Protein AF-A0A3S9SIW3-F1 (afdb_monomer_lite)

pLDDT: mean 87.6, std 17.51, range [37.16, 98.62]

Organism: Eikenella corrodens (NCBI:txid539)

Radius of gyration: 19.92 Å; chains: 1; bounding box: 32×61×61 Å

Secondary structure (DSSP, 8-state):
-----------------PPPPPP--SHHHHHHHHHHHHHHHHHHHHHH---S-HHHHHHHHHHHHHTTTS-HHHHHHHHHHHHHHHHHHHHHH-HHHHHHHHHHHHHHHHHHHHHHHHTT-

Sequence (121 aa):
MKKLIPAILLCLPLAAVAEPLREIHNQKDFCQGLAQMSGFNSYLEQACGFNEGTHMKTAQVYRQRCGKIFSRNQVTEYINQVWDDSDMRIARVGKETFCSANRQGYLNAGRAMDEMMRQSQ

Foldseek 3Di:
DDDDDPPPPPPPPPPPPPPPQPDCPDLLSVLLVLLLVLLLLVLLCVLVVDDLCLSVLSVVLSCVRPVPVDDPVSSVVSSVVSNVVLVVVCVVPNSVVSNVVCVVVSVVSSVVSVVSVVVVD

Structure (mmCIF, N/CA/C/O backbone):
data_AF-A0A3S9SIW3-F1
#
_entry.id   AF-A0A3S9SIW3-F1
#
loop_
_atom_site.group_PDB
_atom_site.id
_atom_site.type_symbol
_atom_site.label_atom_id
_atom_site.label_alt_id
_atom_site.label_comp_id
_atom_site.label_asym_id
_atom_site.label_entity_id
_atom_site.label_seq_id
_atom_site.pdbx_PDB_ins_code
_atom_site.Cartn_x
_atom_site.Cartn_y
_atom_site.Cartn_z
_atom_site.occupancy
_atom_site.B_iso_or_equiv
_atom_site.auth_seq_id
_atom_site.auth_comp_id
_atom_site.auth_asym_id
_atom_site.auth_atom_id
_atom_site.pdbx_PDB_model_num
ATOM 1 N N . MET A 1 1 ? 14.555 52.171 -37.471 1.00 37.16 1 MET A N 1
ATOM 2 C CA . MET A 1 1 ? 14.434 50.881 -38.188 1.00 37.16 1 MET A CA 1
ATOM 3 C C . MET A 1 1 ? 14.156 49.781 -37.167 1.00 37.16 1 MET A C 1
ATOM 5 O O . MET A 1 1 ? 14.899 49.674 -36.204 1.00 37.16 1 MET A O 1
ATOM 9 N N . LYS A 1 2 ? 13.043 49.054 -37.338 1.00 48.69 2 LYS A N 1
ATOM 10 C CA . LYS A 1 2 ? 12.522 47.972 -36.474 1.00 48.69 2 LYS A CA 1
ATOM 11 C C . LYS A 1 2 ? 13.418 46.732 -36.523 1.00 48.69 2 LYS A C 1
ATOM 13 O O . LYS A 1 2 ? 13.656 46.315 -37.650 1.00 48.69 2 LYS A O 1
ATOM 18 N N . LYS A 1 3 ? 13.775 46.113 -35.381 1.00 53.00 3 LYS A N 1
ATOM 19 C CA . LYS A 1 3 ? 14.040 44.654 -35.196 1.00 53.00 3 LYS A CA 1
ATOM 20 C C . LYS A 1 3 ? 13.842 44.301 -33.705 1.00 53.00 3 LYS A C 1
ATOM 22 O O . LYS A 1 3 ? 14.627 44.729 -32.875 1.00 53.00 3 LYS A O 1
ATOM 27 N N . LEU A 1 4 ? 12.624 43.912 -33.316 1.00 56.06 4 LEU A N 1
ATOM 28 C CA . LEU A 1 4 ? 12.184 42.538 -32.999 1.00 56.06 4 LEU A CA 1
ATOM 29 C C . LEU A 1 4 ? 12.862 41.944 -31.750 1.00 56.06 4 LEU A C 1
ATOM 31 O O . LEU A 1 4 ? 13.938 41.364 -31.828 1.00 56.06 4 LEU A O 1
ATOM 35 N N . ILE A 1 5 ? 12.175 42.083 -30.612 1.00 61.59 5 ILE A N 1
ATOM 36 C CA . ILE A 1 5 ? 12.444 41.353 -29.368 1.00 61.59 5 ILE A CA 1
ATOM 37 C C . ILE A 1 5 ? 11.926 39.921 -29.574 1.00 61.59 5 ILE A C 1
ATOM 39 O O . ILE A 1 5 ? 10.741 39.770 -29.886 1.00 61.59 5 ILE A O 1
ATOM 43 N N . PRO A 1 6 ? 12.750 38.870 -29.429 1.00 56.53 6 PRO A N 1
ATOM 44 C CA . PRO A 1 6 ? 12.244 37.512 -29.481 1.00 56.53 6 PRO A CA 1
ATOM 45 C C . PRO A 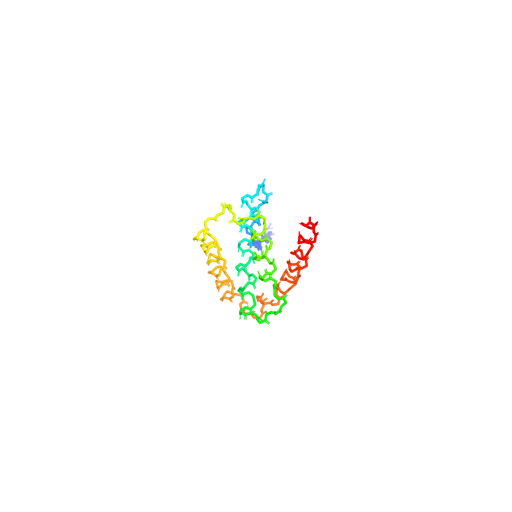1 6 ? 11.489 37.248 -28.179 1.00 56.53 6 PRO A C 1
ATOM 47 O O . PRO A 1 6 ? 12.076 37.156 -27.103 1.00 56.53 6 PRO A O 1
ATOM 50 N N . ALA A 1 7 ? 10.165 37.161 -28.288 1.00 59.34 7 ALA A N 1
ATOM 51 C CA . ALA A 1 7 ? 9.313 36.608 -27.253 1.00 59.34 7 ALA A CA 1
ATOM 52 C C . ALA A 1 7 ? 9.691 35.132 -27.076 1.00 59.34 7 ALA A C 1
ATOM 54 O O . ALA A 1 7 ? 9.219 34.260 -27.804 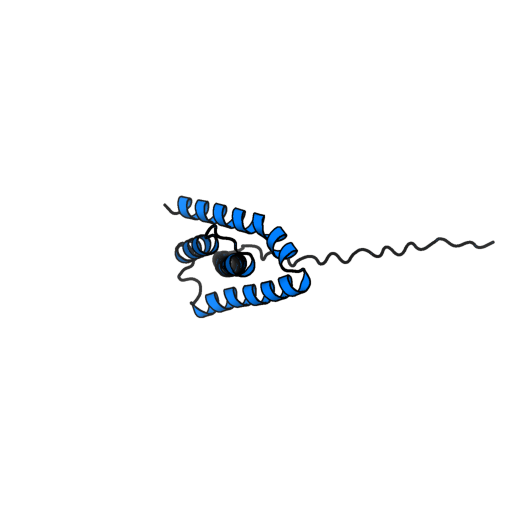1.00 59.34 7 ALA A O 1
ATOM 55 N N . ILE A 1 8 ? 10.594 34.865 -26.133 1.00 59.88 8 ILE A N 1
ATOM 56 C CA . ILE A 1 8 ? 10.826 33.523 -25.613 1.00 59.88 8 ILE A CA 1
ATOM 57 C C . ILE A 1 8 ? 9.529 33.142 -24.900 1.00 59.88 8 ILE A C 1
ATOM 59 O O . ILE A 1 8 ? 9.280 33.550 -23.766 1.00 59.88 8 ILE A O 1
ATOM 63 N N . LEU A 1 9 ? 8.670 32.410 -25.612 1.00 54.72 9 LEU A N 1
ATOM 64 C CA . LEU A 1 9 ? 7.593 31.645 -25.009 1.00 54.72 9 LEU A CA 1
ATOM 65 C C . LEU A 1 9 ? 8.239 30.663 -24.031 1.00 54.72 9 LEU A C 1
ATOM 67 O O . LEU A 1 9 ? 8.758 29.615 -24.413 1.00 54.72 9 LEU A O 1
ATOM 71 N N . LEU A 1 10 ? 8.211 31.039 -22.756 1.00 53.56 10 LEU A N 1
ATOM 72 C CA . LEU A 1 10 ? 8.303 30.132 -21.627 1.00 53.56 10 LEU A CA 1
ATOM 73 C C . LEU A 1 10 ? 7.156 29.123 -21.751 1.00 53.56 10 LEU A C 1
ATOM 75 O O . LEU A 1 10 ? 6.074 29.318 -21.201 1.00 53.56 10 LEU A O 1
ATOM 79 N N . CYS A 1 11 ? 7.391 28.030 -22.476 1.00 56.53 11 CYS A N 1
ATOM 80 C CA . CYS A 1 11 ? 6.672 26.785 -22.254 1.00 56.53 11 CYS A CA 1
ATOM 81 C C . CYS A 1 11 ? 7.084 26.288 -20.868 1.00 56.53 11 CYS A C 1
ATOM 83 O O . CYS A 1 11 ? 7.983 25.460 -20.731 1.00 56.53 11 CYS A O 1
ATOM 85 N N . LEU A 1 12 ? 6.471 26.864 -19.831 1.00 55.84 12 LEU A N 1
ATOM 86 C CA . LEU A 1 12 ? 6.525 26.307 -18.492 1.00 55.84 12 LEU A CA 1
ATOM 87 C C . LEU A 1 12 ? 6.013 24.869 -18.610 1.00 55.84 12 LEU A C 1
ATOM 89 O O . LEU A 1 12 ? 4.888 24.677 -19.085 1.00 55.84 12 LEU A O 1
ATOM 93 N N . PRO A 1 13 ? 6.807 23.854 -18.232 1.00 57.41 13 PRO A N 1
ATOM 94 C CA . PRO A 1 13 ? 6.254 22.527 -18.085 1.00 57.41 13 PRO A CA 1
ATOM 95 C C . PRO A 1 13 ? 5.138 22.659 -17.053 1.00 57.41 13 PRO A C 1
ATOM 97 O O . PRO A 1 13 ? 5.381 23.081 -15.921 1.00 57.41 13 PRO A O 1
ATOM 100 N N . LEU A 1 14 ? 3.906 22.362 -17.473 1.00 54.41 14 LEU A N 1
ATOM 101 C CA . LEU A 1 14 ? 2.803 22.074 -16.570 1.00 54.41 14 LEU A CA 1
ATOM 102 C C . LEU A 1 14 ? 3.297 20.934 -15.687 1.00 54.41 14 LEU A C 1
ATOM 104 O O . LEU A 1 14 ? 3.237 19.766 -16.073 1.00 54.41 14 LEU A O 1
ATOM 108 N N . ALA A 1 15 ? 3.873 21.283 -14.538 1.00 53.50 15 ALA A N 1
ATOM 109 C CA . ALA A 1 15 ? 4.097 20.341 -13.473 1.00 53.50 15 ALA A CA 1
ATOM 110 C C . ALA A 1 15 ? 2.714 19.760 -13.203 1.00 53.50 15 ALA A C 1
ATOM 112 O O . ALA A 1 15 ? 1.820 20.461 -12.730 1.00 53.50 15 ALA A O 1
ATOM 113 N N . ALA A 1 16 ? 2.511 18.507 -13.602 1.00 55.84 16 ALA A N 1
ATOM 114 C CA . ALA A 1 16 ? 1.428 17.708 -13.080 1.00 55.84 16 ALA A CA 1
ATOM 115 C C . ALA A 1 16 ? 1.701 17.639 -11.579 1.00 55.84 16 ALA A C 1
ATOM 117 O O . ALA A 1 16 ? 2.507 16.829 -11.124 1.00 55.84 16 ALA A O 1
ATOM 118 N N . VAL A 1 17 ? 1.144 18.595 -10.837 1.00 49.69 17 VAL A N 1
ATOM 119 C CA . VAL A 1 17 ? 1.179 18.591 -9.385 1.00 49.69 17 VAL A CA 1
ATOM 120 C C . VAL A 1 17 ? 0.390 17.347 -9.027 1.00 49.69 17 VAL A C 1
ATOM 122 O O . VAL A 1 17 ? -0.826 17.312 -9.204 1.00 49.69 17 VAL A O 1
ATOM 125 N N . ALA A 1 18 ? 1.105 16.282 -8.665 1.00 54.59 18 ALA A N 1
ATOM 126 C CA . ALA A 1 18 ? 0.483 15.102 -8.100 1.00 54.59 18 ALA A CA 1
ATOM 127 C C . ALA A 1 18 ? -0.409 15.601 -6.963 1.00 54.59 18 ALA A C 1
ATOM 129 O O . ALA A 1 18 ? 0.068 16.385 -6.136 1.00 54.59 18 ALA A O 1
ATOM 130 N N . GLU A 1 19 ? -1.695 15.239 -6.979 1.00 47.75 19 GLU A N 1
ATOM 131 C CA . GLU A 1 19 ? -2.618 15.671 -5.933 1.00 47.75 19 GLU A CA 1
ATOM 132 C C . GLU A 1 19 ? -1.965 15.389 -4.573 1.00 47.75 19 GLU A C 1
ATOM 134 O O . GLU A 1 19 ? -1.459 14.277 -4.364 1.00 47.75 19 GLU A O 1
ATOM 139 N N . PRO A 1 20 ? -1.871 16.397 -3.687 1.00 48.00 20 PRO A N 1
ATOM 140 C CA . PRO A 1 20 ? -1.200 16.218 -2.416 1.00 48.00 20 PRO A CA 1
ATOM 141 C C . PRO A 1 20 ? -1.861 15.057 -1.675 1.00 48.00 20 PRO A C 1
ATOM 143 O O . PRO A 1 20 ? -3.088 14.962 -1.612 1.00 48.00 20 PRO A O 1
ATOM 146 N N . LEU A 1 21 ? -1.032 14.158 -1.136 1.00 54.31 21 LEU A N 1
ATOM 147 C CA . LEU A 1 21 ? -1.481 13.088 -0.250 1.00 54.31 21 LEU A CA 1
ATOM 148 C C . LEU A 1 21 ? -2.397 13.709 0.811 1.00 54.31 21 LEU A C 1
ATOM 150 O O . LEU A 1 21 ? -1.973 14.614 1.526 1.00 54.31 21 LEU A O 1
ATOM 154 N N . ARG A 1 22 ? -3.654 13.252 0.861 1.00 57.34 22 ARG A N 1
ATOM 155 C CA . ARG A 1 22 ? -4.699 13.754 1.763 1.00 57.34 22 ARG A CA 1
ATOM 156 C C . ARG A 1 22 ? -4.126 13.874 3.182 1.00 57.34 22 ARG A C 1
ATOM 158 O O . ARG A 1 22 ? -3.687 12.873 3.748 1.00 57.34 22 ARG A O 1
ATOM 165 N N . GLU A 1 23 ? -4.072 15.092 3.719 1.00 58.91 23 GLU A N 1
ATOM 166 C CA . GLU A 1 23 ? -3.510 15.351 5.047 1.00 58.91 23 GLU A CA 1
ATOM 167 C C . GLU A 1 23 ? -4.253 14.525 6.115 1.00 58.91 23 GLU A C 1
ATOM 169 O O . GLU A 1 23 ? -5.479 14.391 6.095 1.00 58.91 23 GLU A O 1
ATOM 174 N N . ILE A 1 24 ? -3.506 13.923 7.046 1.00 64.62 24 ILE A N 1
ATOM 175 C CA . ILE A 1 24 ? -4.078 13.091 8.112 1.00 64.62 24 ILE A CA 1
ATOM 176 C C . ILE A 1 24 ? -4.604 14.019 9.209 1.00 64.62 24 ILE A C 1
ATOM 178 O O . ILE A 1 24 ? -3.878 14.376 10.134 1.00 64.62 24 ILE A O 1
ATOM 182 N N . HIS A 1 25 ? -5.871 14.413 9.111 1.00 75.19 25 HIS A N 1
ATOM 183 C CA . HIS A 1 25 ? -6.477 15.338 10.072 1.00 75.19 25 HIS A CA 1
ATOM 184 C C . HIS A 1 25 ? -7.152 14.632 11.252 1.00 75.19 25 HIS A C 1
ATOM 186 O O . HIS A 1 25 ? -7.355 15.232 12.306 1.00 75.19 25 HIS A O 1
ATOM 192 N N . ASN A 1 26 ? -7.538 13.364 11.088 1.00 87.62 26 ASN A N 1
ATOM 193 C CA . ASN A 1 26 ? -8.264 12.608 12.105 1.00 87.62 26 ASN A CA 1
ATOM 194 C C . ASN A 1 26 ? -8.038 11.088 11.973 1.00 87.62 26 ASN A C 1
ATOM 196 O O . ASN A 1 26 ? -7.439 10.595 11.015 1.00 87.62 26 ASN A O 1
ATOM 200 N N . GLN A 1 27 ? -8.554 10.326 12.945 1.00 91.06 27 GLN A N 1
ATOM 201 C CA . GLN A 1 27 ? -8.441 8.864 12.969 1.00 91.06 27 GLN A CA 1
ATOM 202 C C . GLN A 1 27 ? -9.054 8.199 11.726 1.00 91.06 27 GLN A C 1
ATOM 204 O O . GLN A 1 27 ? -8.543 7.183 11.264 1.00 91.06 27 GLN A O 1
ATOM 209 N N . LYS A 1 28 ? -10.130 8.760 11.165 1.00 94.31 28 LYS A N 1
ATOM 210 C CA . LYS A 1 28 ? -10.786 8.208 9.977 1.00 94.31 28 LYS A CA 1
ATOM 211 C C . LYS A 1 28 ? -9.892 8.335 8.742 1.00 94.31 28 LYS A C 1
ATOM 213 O O . LYS A 1 28 ? -9.751 7.351 8.020 1.00 94.31 28 LYS A O 1
ATOM 218 N N . ASP A 1 29 ? -9.235 9.478 8.555 1.00 94.00 29 ASP A N 1
ATOM 219 C CA . ASP A 1 29 ? -8.284 9.702 7.458 1.00 94.00 29 ASP A CA 1
ATOM 220 C C . ASP A 1 29 ? -7.056 8.798 7.593 1.00 94.00 29 ASP A C 1
ATOM 222 O O . ASP A 1 29 ? -6.658 8.144 6.631 1.00 94.00 29 ASP A O 1
ATOM 226 N N . PHE A 1 30 ? -6.516 8.672 8.810 1.00 94.00 30 PHE A N 1
ATOM 227 C CA . PHE A 1 30 ? -5.439 7.725 9.105 1.00 94.00 30 PHE A CA 1
ATOM 228 C C . PHE A 1 30 ? -5.828 6.290 8.722 1.00 94.00 30 PHE A C 1
ATOM 230 O O . PHE A 1 30 ? -5.078 5.585 8.046 1.00 94.00 30 PHE A O 1
ATOM 237 N N . CYS A 1 31 ? -7.026 5.860 9.119 1.00 96.38 31 CYS A N 1
ATOM 238 C CA . CYS A 1 31 ? -7.512 4.517 8.840 1.00 96.38 31 CYS A CA 1
ATOM 239 C C . CYS A 1 31 ? -7.794 4.282 7.353 1.00 96.38 31 CYS A C 1
ATOM 241 O O . CYS A 1 31 ? -7.463 3.212 6.843 1.00 96.38 31 CYS A O 1
ATOM 243 N N . GLN A 1 32 ? -8.346 5.268 6.642 1.00 96.88 32 GLN A N 1
ATOM 244 C CA . GLN A 1 32 ? -8.520 5.177 5.193 1.00 96.88 32 GLN A CA 1
ATOM 245 C C . GLN A 1 32 ? -7.151 5.060 4.507 1.00 96.88 32 GLN A C 1
ATOM 247 O O . GLN A 1 32 ? -6.964 4.181 3.668 1.00 96.88 32 GLN A O 1
ATOM 252 N N . GLY A 1 33 ? -6.178 5.875 4.927 1.00 96.19 33 GLY A N 1
ATOM 253 C CA . GLY A 1 33 ? -4.807 5.826 4.426 1.00 96.19 33 GLY A CA 1
ATOM 254 C C . GLY A 1 33 ? -4.146 4.463 4.640 1.00 96.19 33 GLY A C 1
ATOM 255 O O . GLY A 1 33 ? -3.529 3.937 3.720 1.00 96.19 33 GLY A O 1
ATOM 256 N N . LEU A 1 34 ? -4.324 3.833 5.807 1.00 97.25 34 LEU A N 1
ATOM 257 C CA . LEU A 1 34 ? -3.824 2.476 6.057 1.00 97.25 34 LEU A CA 1
ATOM 258 C C . LEU A 1 34 ? -4.496 1.415 5.171 1.00 97.25 34 LEU A C 1
ATOM 260 O O . LEU A 1 34 ? -3.813 0.507 4.698 1.00 97.25 34 LEU A O 1
ATOM 264 N N . ALA A 1 35 ? -5.806 1.514 4.925 1.00 97.50 35 ALA A N 1
ATOM 265 C CA . ALA A 1 35 ? -6.508 0.595 4.024 1.00 97.50 35 ALA A CA 1
ATOM 266 C C . ALA A 1 35 ? -5.983 0.718 2.583 1.00 97.50 35 ALA A C 1
ATOM 268 O O . ALA A 1 35 ? -5.600 -0.281 1.973 1.00 97.50 35 ALA A O 1
ATOM 269 N N . GLN A 1 36 ? -5.885 1.949 2.078 1.00 97.88 36 GLN A N 1
ATOM 270 C CA . GLN A 1 36 ? -5.344 2.251 0.751 1.00 97.88 36 GLN A CA 1
ATOM 271 C C . GLN A 1 36 ? -3.877 1.815 0.624 1.00 97.88 36 GLN A C 1
ATOM 273 O O . GLN A 1 36 ? -3.504 1.160 -0.346 1.00 97.88 36 GLN A O 1
ATOM 278 N N . MET A 1 37 ? -3.052 2.093 1.637 1.00 97.38 37 MET A N 1
ATOM 279 C CA . MET A 1 37 ? -1.651 1.672 1.684 1.00 97.38 37 MET A CA 1
ATOM 280 C C . MET A 1 37 ? -1.508 0.146 1.703 1.00 97.38 37 MET A C 1
ATOM 282 O O . MET A 1 37 ? -0.615 -0.390 1.051 1.00 97.38 37 MET A O 1
ATOM 286 N N . SER A 1 38 ? -2.388 -0.573 2.408 1.00 97.62 38 SER A N 1
ATOM 287 C CA . SER A 1 38 ? -2.401 -2.040 2.388 1.00 97.62 38 SER A CA 1
ATOM 288 C C . SER A 1 38 ? -2.705 -2.568 0.984 1.00 97.62 38 SER A C 1
ATOM 290 O O . SER A 1 38 ? -1.991 -3.450 0.506 1.00 97.62 38 SER A O 1
ATOM 292 N N . GLY A 1 39 ? -3.686 -1.970 0.297 1.00 98.12 39 GLY A N 1
ATOM 293 C CA . GLY A 1 39 ? -3.997 -2.270 -1.100 1.00 98.12 39 GLY A CA 1
ATOM 294 C C . GLY A 1 39 ? -2.818 -2.013 -2.036 1.00 98.12 39 GLY A C 1
ATOM 295 O O . GLY A 1 39 ? -2.444 -2.906 -2.793 1.00 98.12 39 GLY A O 1
ATOM 296 N N . PHE A 1 40 ? -2.180 -0.844 -1.927 1.00 98.56 40 PHE A N 1
ATOM 297 C CA . PHE A 1 40 ? -1.028 -0.475 -2.755 1.00 98.56 40 PHE A CA 1
ATOM 298 C C . PHE A 1 40 ? 0.155 -1.424 -2.557 1.00 98.56 40 PHE A C 1
ATOM 300 O O . PHE A 1 40 ? 0.756 -1.895 -3.517 1.00 98.56 40 PHE A O 1
ATOM 307 N N . ASN A 1 41 ? 0.478 -1.753 -1.305 1.00 98.62 41 ASN A N 1
ATOM 308 C CA . ASN A 1 41 ? 1.584 -2.655 -1.003 1.00 98.62 41 ASN A CA 1
ATOM 309 C C . ASN A 1 41 ? 1.295 -4.084 -1.480 1.00 98.62 41 ASN A C 1
ATOM 311 O O . ASN A 1 41 ? 2.206 -4.745 -1.965 1.00 98.62 41 ASN A O 1
ATOM 315 N N . SER A 1 42 ? 0.042 -4.546 -1.404 1.00 98.56 42 SER A N 1
ATOM 316 C CA . SER A 1 42 ? -0.353 -5.838 -1.980 1.00 98.56 42 SER A CA 1
ATOM 317 C C . SER A 1 42 ? -0.209 -5.840 -3.503 1.00 98.56 42 SER A C 1
ATOM 319 O O . SER A 1 42 ? 0.318 -6.802 -4.061 1.00 98.56 42 SER A O 1
ATOM 321 N N . TYR A 1 43 ? -0.600 -4.745 -4.161 1.00 98.62 43 TYR A N 1
ATOM 322 C CA . TYR A 1 43 ? -0.409 -4.575 -5.598 1.00 98.62 43 TYR A CA 1
ATOM 323 C C . TYR A 1 43 ? 1.076 -4.616 -5.976 1.00 98.62 43 TYR A C 1
ATOM 325 O O . TYR A 1 43 ? 1.455 -5.330 -6.896 1.00 98.62 43 TYR A O 1
ATOM 333 N N . LEU A 1 44 ? 1.946 -3.901 -5.253 1.00 98.62 44 LEU A N 1
ATOM 334 C CA . LEU A 1 44 ? 3.391 -3.913 -5.511 1.00 98.62 44 LEU A CA 1
ATOM 335 C C . LEU A 1 44 ? 4.004 -5.307 -5.340 1.00 98.62 44 LEU A C 1
ATOM 337 O O . LEU A 1 44 ? 4.855 -5.703 -6.134 1.00 98.62 44 LEU A O 1
ATOM 341 N N . GLU A 1 45 ? 3.567 -6.078 -4.350 1.00 98.62 45 GLU A N 1
ATOM 342 C CA . GLU A 1 45 ? 4.023 -7.461 -4.191 1.00 98.62 45 GLU A CA 1
ATOM 343 C C . GLU A 1 45 ? 3.598 -8.334 -5.379 1.00 98.62 45 GLU A C 1
ATOM 345 O O . GLU A 1 45 ? 4.418 -9.074 -5.923 1.00 98.62 45 GLU A O 1
ATOM 350 N N . GLN A 1 46 ? 2.360 -8.189 -5.860 1.00 98.50 46 GLN A N 1
ATOM 351 C CA . GLN A 1 46 ? 1.858 -8.965 -6.994 1.00 98.50 46 GLN A CA 1
ATOM 352 C C . GLN A 1 46 ? 2.462 -8.528 -8.338 1.00 98.50 46 GLN A C 1
ATOM 354 O O . GLN A 1 46 ? 2.935 -9.355 -9.117 1.00 98.50 46 GLN A O 1
ATOM 359 N N . ALA A 1 47 ? 2.437 -7.231 -8.632 1.00 98.00 47 ALA A N 1
ATOM 360 C CA . ALA A 1 47 ? 2.863 -6.687 -9.910 1.00 98.00 47 ALA A CA 1
ATOM 361 C C . ALA A 1 47 ? 4.391 -6.626 -10.008 1.00 98.00 47 ALA A C 1
ATOM 363 O O . ALA A 1 47 ? 4.950 -7.038 -11.025 1.00 98.00 47 ALA A O 1
ATOM 364 N N . CYS A 1 48 ? 5.079 -6.144 -8.970 1.00 98.31 48 CYS A N 1
ATOM 365 C CA . CYS A 1 48 ? 6.526 -5.914 -8.989 1.00 98.31 48 CYS A CA 1
ATOM 366 C C . CYS A 1 48 ? 7.357 -7.068 -8.414 1.00 98.31 48 CYS A C 1
ATOM 368 O O . CYS A 1 48 ? 8.579 -7.041 -8.550 1.00 98.31 48 CYS A O 1
ATOM 370 N N . GLY A 1 49 ? 6.731 -8.074 -7.795 1.00 98.44 49 GLY A N 1
ATOM 371 C CA . GLY A 1 49 ? 7.436 -9.211 -7.197 1.00 98.44 49 GLY A CA 1
ATOM 372 C C . GLY A 1 49 ? 8.198 -8.862 -5.917 1.00 98.44 49 GLY A C 1
ATOM 373 O O . GLY A 1 49 ? 9.152 -9.555 -5.564 1.00 98.44 49 GLY A O 1
ATOM 374 N N . PHE A 1 50 ? 7.824 -7.775 -5.237 1.00 98.50 50 PHE A N 1
ATOM 375 C CA . PHE A 1 50 ? 8.359 -7.469 -3.907 1.00 98.50 50 PHE A CA 1
ATOM 376 C C . PHE A 1 50 ? 7.868 -8.518 -2.899 1.00 98.50 50 PHE A C 1
ATOM 378 O O . PHE A 1 50 ? 6.805 -9.107 -3.087 1.00 98.50 50 PHE A O 1
ATOM 385 N N . ASN A 1 51 ? 8.648 -8.802 -1.857 1.00 98.12 51 ASN A N 1
ATOM 386 C CA . ASN A 1 51 ? 8.445 -9.971 -0.994 1.00 98.12 51 ASN A CA 1
ATOM 387 C C . ASN A 1 51 ? 8.736 -9.733 0.499 1.00 98.12 51 ASN A C 1
ATOM 389 O O . ASN A 1 51 ? 8.872 -10.679 1.272 1.00 98.12 51 ASN A O 1
ATOM 393 N N . GLU A 1 52 ? 8.797 -8.481 0.936 1.00 98.06 52 GLU A N 1
ATOM 394 C CA . GLU A 1 52 ? 9.118 -8.097 2.310 1.00 98.06 52 GLU A CA 1
ATOM 395 C C . GLU A 1 52 ? 7.881 -8.095 3.231 1.00 98.06 52 GLU A C 1
ATOM 397 O O . GLU A 1 52 ? 7.970 -7.762 4.419 1.00 98.06 52 GLU A O 1
ATOM 402 N N . GLY A 1 53 ? 6.720 -8.484 2.691 1.00 97.94 53 GLY A N 1
ATOM 403 C CA . GLY A 1 53 ? 5.465 -8.659 3.420 1.00 97.94 53 GLY A CA 1
ATOM 404 C C . GLY A 1 53 ? 4.875 -7.354 3.950 1.00 97.94 53 GLY A C 1
ATOM 405 O O . GLY A 1 53 ? 4.105 -7.371 4.916 1.00 97.94 53 GLY A O 1
ATOM 406 N N . THR A 1 54 ? 5.237 -6.211 3.362 1.00 98.25 54 THR A N 1
ATOM 407 C CA . THR A 1 54 ? 4.748 -4.897 3.789 1.00 98.25 54 THR A CA 1
ATOM 408 C C . THR A 1 54 ? 3.222 -4.830 3.779 1.00 98.25 54 THR A C 1
ATOM 410 O O . THR A 1 54 ? 2.658 -4.244 4.702 1.00 98.25 54 THR A O 1
ATOM 413 N N . HIS A 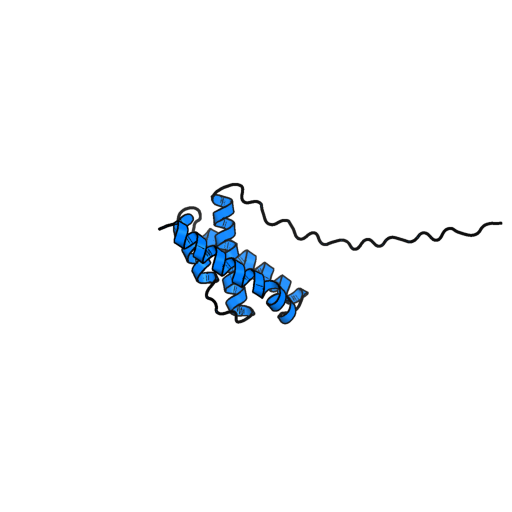1 55 ? 2.529 -5.467 2.824 1.00 98.00 55 HIS A N 1
ATOM 414 C CA . HIS A 1 55 ? 1.061 -5.447 2.817 1.00 98.00 55 HIS A CA 1
ATOM 415 C C . HIS A 1 55 ? 0.469 -6.058 4.098 1.00 98.00 55 HIS A C 1
ATOM 417 O O . HIS A 1 55 ? -0.471 -5.497 4.669 1.00 98.00 55 HIS A O 1
ATOM 423 N N . MET A 1 56 ? 1.049 -7.163 4.587 1.00 98.12 56 MET A N 1
ATOM 424 C CA . MET A 1 56 ? 0.606 -7.837 5.809 1.00 98.12 56 MET A CA 1
ATOM 425 C C . MET A 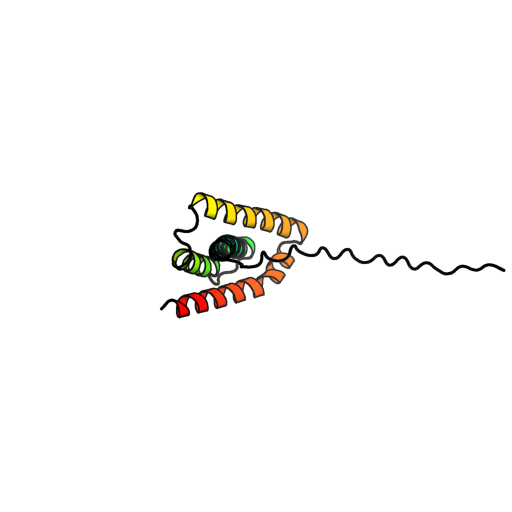1 56 ? 0.892 -6.998 7.045 1.00 98.12 56 MET A C 1
ATOM 427 O O . MET A 1 56 ? 0.037 -6.915 7.931 1.00 98.12 56 MET A O 1
ATOM 431 N N . LYS A 1 57 ? 2.057 -6.342 7.088 1.00 98.31 57 LYS A N 1
ATOM 432 C CA . LYS A 1 57 ? 2.411 -5.410 8.166 1.00 98.31 57 LYS A CA 1
ATOM 433 C C . LYS A 1 57 ? 1.406 -4.260 8.234 1.00 98.31 57 LYS A C 1
ATOM 435 O O . LYS A 1 57 ? 0.861 -3.981 9.300 1.00 98.31 57 LYS A O 1
ATOM 440 N N . THR A 1 58 ? 1.074 -3.652 7.093 1.00 97.94 58 THR A N 1
ATOM 441 C CA . THR A 1 58 ? 0.057 -2.591 7.030 1.00 97.94 58 THR A CA 1
ATOM 442 C C . THR A 1 58 ? -1.321 -3.104 7.449 1.00 97.94 58 THR A C 1
ATOM 444 O O . THR A 1 58 ? -1.994 -2.470 8.262 1.00 97.94 58 THR A O 1
ATOM 447 N N . ALA A 1 59 ? -1.733 -4.280 6.967 1.00 96.94 59 ALA A N 1
ATOM 448 C CA . ALA A 1 59 ? -3.012 -4.883 7.334 1.00 96.94 59 ALA A CA 1
ATOM 449 C C . ALA A 1 59 ? -3.103 -5.185 8.841 1.00 96.94 59 ALA A C 1
ATOM 451 O O . ALA A 1 59 ? -4.175 -5.068 9.438 1.00 96.94 59 ALA A O 1
ATOM 452 N N . GLN A 1 60 ? -1.993 -5.564 9.478 1.00 97.31 60 GLN A N 1
ATOM 453 C CA .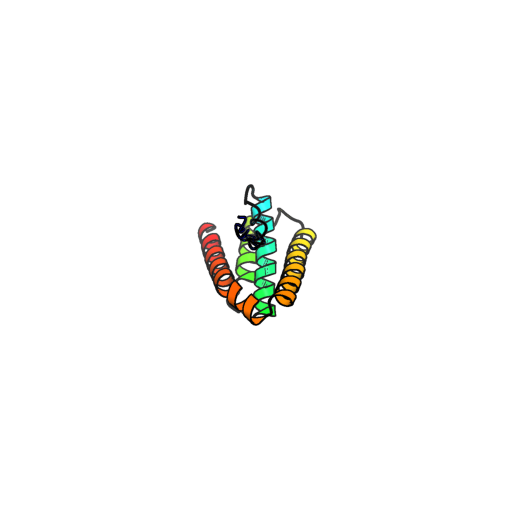 GLN A 1 60 ? -1.932 -5.789 10.920 1.00 97.31 60 GLN A CA 1
ATOM 454 C C . GLN A 1 60 ? -2.124 -4.492 11.708 1.00 97.31 60 GLN A C 1
ATOM 456 O O . GLN A 1 60 ? -2.981 -4.459 12.595 1.00 97.31 60 GLN A O 1
ATOM 461 N N . VAL A 1 61 ? -1.412 -3.422 11.344 1.00 96.88 61 VAL A N 1
ATOM 462 C CA . VAL A 1 61 ? -1.593 -2.098 11.962 1.00 96.88 61 VAL A CA 1
ATOM 463 C C . VAL A 1 61 ? -3.028 -1.602 11.770 1.00 96.88 61 VAL A C 1
ATOM 465 O O . VAL A 1 61 ? -3.653 -1.145 12.729 1.00 96.88 61 VAL A O 1
ATOM 468 N N . TYR A 1 62 ? -3.598 -1.767 10.570 1.00 96.56 62 TYR A N 1
ATOM 469 C CA . TYR A 1 62 ? -4.999 -1.435 10.308 1.00 96.56 62 TYR A CA 1
ATOM 470 C C . TYR A 1 62 ? -5.943 -2.196 11.247 1.00 96.56 62 TYR A C 1
ATOM 472 O O . TYR A 1 62 ? -6.791 -1.590 11.898 1.00 96.56 62 TYR A O 1
ATOM 480 N N . ARG A 1 63 ? -5.800 -3.520 11.385 1.00 95.25 63 ARG A N 1
ATOM 481 C CA . ARG A 1 63 ? -6.672 -4.302 12.281 1.00 95.25 63 ARG A CA 1
ATOM 482 C C . ARG A 1 63 ? -6.577 -3.834 13.733 1.00 95.25 63 ARG A C 1
ATOM 484 O O . ARG A 1 63 ? -7.611 -3.727 14.388 1.00 95.25 63 ARG A O 1
ATOM 491 N N . GLN A 1 64 ? -5.371 -3.530 14.209 1.00 93.88 64 GLN A N 1
ATOM 492 C CA . GLN A 1 64 ? -5.132 -3.080 15.583 1.00 93.88 64 GLN A CA 1
ATOM 493 C C . GLN A 1 64 ? -5.721 -1.693 15.861 1.00 93.88 64 GLN A C 1
ATOM 495 O O . GLN A 1 64 ? -6.319 -1.483 16.912 1.00 93.88 64 GLN A O 1
ATOM 500 N N . ARG A 1 65 ? -5.574 -0.747 14.925 1.00 92.44 65 ARG A N 1
ATOM 501 C CA . ARG A 1 65 ? -5.904 0.672 15.160 1.00 92.44 65 ARG A CA 1
ATOM 502 C C . ARG A 1 65 ? -7.237 1.123 14.556 1.00 92.44 65 ARG A C 1
ATOM 504 O O . ARG A 1 65 ? -7.776 2.148 14.968 1.00 92.44 65 ARG A O 1
ATOM 511 N N . CYS A 1 66 ? -7.768 0.368 13.594 1.00 95.25 66 CYS A N 1
ATOM 512 C CA . CYS A 1 66 ? -8.852 0.801 12.708 1.00 95.25 66 CYS A CA 1
ATOM 513 C C . CYS A 1 66 ? -9.962 -0.234 12.492 1.00 95.25 66 CYS A C 1
ATOM 515 O O . CYS A 1 66 ? -10.934 0.072 11.804 1.00 95.25 66 CYS A O 1
ATOM 517 N N . GLY A 1 67 ? -9.872 -1.437 13.072 1.00 88.31 67 GLY A N 1
ATOM 518 C CA . GLY A 1 67 ? -10.748 -2.574 12.742 1.00 88.31 67 GLY A CA 1
ATOM 519 C C . GLY A 1 67 ? -12.263 -2.361 12.911 1.00 88.31 67 GLY A C 1
ATOM 520 O O . GLY A 1 67 ? -13.036 -3.194 12.447 1.00 88.31 67 GLY A O 1
ATOM 521 N N . LYS A 1 68 ? -12.696 -1.266 13.551 1.00 92.00 68 LYS A N 1
ATOM 522 C CA . LYS A 1 68 ? -14.109 -0.890 13.742 1.00 92.00 68 LYS A CA 1
ATOM 523 C C . LYS A 1 68 ? -14.511 0.425 13.056 1.00 92.00 68 LYS A C 1
ATOM 525 O O . LYS A 1 68 ? -15.660 0.829 13.177 1.00 92.00 68 LYS A O 1
ATOM 530 N N . ILE A 1 69 ? -13.583 1.107 12.379 1.00 96.25 69 ILE A N 1
ATOM 531 C CA . ILE A 1 69 ? -13.826 2.437 11.790 1.00 96.25 69 ILE A CA 1
ATOM 532 C C . ILE A 1 69 ? -14.593 2.335 10.470 1.00 96.25 69 ILE A C 1
ATOM 534 O O . ILE A 1 69 ? -15.478 3.146 10.207 1.00 96.25 69 ILE A O 1
ATOM 538 N N . PHE A 1 70 ? -14.278 1.325 9.658 1.00 96.44 70 PHE A N 1
ATOM 539 C CA . PHE A 1 70 ? -14.930 1.075 8.376 1.00 96.44 70 PHE A CA 1
ATOM 540 C C . PHE A 1 70 ? -15.474 -0.346 8.306 1.00 96.44 70 PHE A C 1
ATOM 542 O O . PHE A 1 70 ? -14.902 -1.282 8.871 1.00 96.44 70 PHE A O 1
ATOM 549 N N . SER A 1 71 ? -16.571 -0.509 7.570 1.00 96.62 71 SER A N 1
ATOM 550 C CA . SER A 1 71 ? -17.067 -1.830 7.191 1.00 96.62 71 SER A CA 1
ATOM 551 C C . SER A 1 71 ? -16.081 -2.538 6.259 1.00 96.62 71 SER A C 1
ATOM 553 O O . SER A 1 71 ? -15.259 -1.904 5.596 1.00 96.62 71 SER A O 1
ATOM 555 N N . ARG A 1 72 ? -16.190 -3.867 6.156 1.00 94.88 72 ARG A N 1
ATOM 556 C CA . ARG A 1 72 ? -15.363 -4.646 5.220 1.00 94.88 72 ARG A CA 1
ATOM 557 C C . ARG A 1 72 ? -15.527 -4.169 3.775 1.00 94.88 72 ARG A C 1
ATOM 559 O O . ARG A 1 72 ? -14.524 -4.025 3.094 1.00 94.88 72 ARG A O 1
ATOM 566 N N . ASN A 1 73 ? -16.754 -3.856 3.354 1.00 97.69 73 ASN A N 1
ATOM 567 C CA . ASN A 1 73 ? -17.030 -3.382 1.995 1.00 97.69 73 ASN A CA 1
ATOM 568 C C . ASN A 1 73 ? -16.313 -2.059 1.703 1.00 97.69 73 ASN A C 1
ATOM 570 O O . ASN A 1 73 ? -15.655 -1.952 0.679 1.00 97.69 73 ASN A O 1
ATOM 574 N N . GLN A 1 74 ? -16.342 -1.101 2.634 1.00 97.31 74 GLN A N 1
ATOM 575 C CA . GLN A 1 74 ? -15.616 0.166 2.476 1.00 97.31 74 GLN A CA 1
ATOM 576 C C . GLN A 1 74 ? -14.100 -0.043 2.382 1.00 97.31 74 GLN A C 1
ATOM 578 O O . GLN A 1 74 ? -13.436 0.593 1.573 1.00 97.31 74 GLN A O 1
ATOM 583 N N . VAL A 1 75 ? -13.540 -0.956 3.183 1.00 97.19 75 VAL A N 1
ATOM 584 C CA . VAL A 1 75 ? -12.112 -1.303 3.088 1.00 97.19 75 VAL A CA 1
ATOM 585 C C . VAL A 1 75 ? -11.787 -1.902 1.721 1.00 97.19 75 VAL A C 1
ATOM 587 O O . VAL A 1 75 ? -10.795 -1.514 1.110 1.00 97.19 75 VAL A O 1
ATOM 590 N N . THR A 1 76 ? -12.627 -2.812 1.224 1.00 97.12 76 THR A N 1
ATOM 591 C CA . THR A 1 76 ? -12.484 -3.396 -0.114 1.00 97.12 76 THR A CA 1
ATOM 592 C C . THR A 1 76 ? -12.576 -2.335 -1.209 1.00 97.12 76 THR A C 1
ATOM 594 O O . THR A 1 76 ? -11.745 -2.334 -2.109 1.00 97.12 76 THR A O 1
ATOM 597 N N . GLU A 1 77 ? -13.516 -1.395 -1.116 1.00 97.56 77 GLU A N 1
ATOM 598 C CA . GLU A 1 77 ? -13.634 -0.277 -2.060 1.00 97.56 77 GLU A CA 1
ATOM 599 C C . GLU A 1 77 ? -12.363 0.580 -2.087 1.00 97.56 77 GLU A C 1
ATOM 601 O O . GLU A 1 77 ? -11.847 0.874 -3.162 1.00 97.56 77 GLU A O 1
ATOM 606 N N . TYR A 1 78 ? -11.807 0.927 -0.922 1.00 97.31 78 TYR A N 1
ATOM 607 C CA . TYR A 1 78 ? -10.557 1.689 -0.847 1.00 97.31 78 TYR A CA 1
ATOM 608 C C . TYR A 1 78 ? -9.366 0.948 -1.452 1.00 97.31 78 TYR A C 1
ATOM 610 O O . TYR A 1 78 ? -8.511 1.573 -2.076 1.00 97.31 78 TYR A O 1
ATOM 618 N N . ILE A 1 79 ? -9.299 -0.371 -1.272 1.00 97.00 79 ILE A N 1
ATOM 619 C CA . ILE A 1 79 ? -8.253 -1.200 -1.875 1.00 97.00 79 ILE A CA 1
ATOM 620 C C . ILE A 1 79 ? -8.420 -1.233 -3.398 1.00 97.00 79 ILE A C 1
ATOM 622 O O . ILE A 1 79 ? -7.451 -0.976 -4.108 1.00 97.00 79 ILE A O 1
ATOM 626 N N . ASN A 1 80 ? -9.635 -1.473 -3.894 1.00 96.50 80 ASN A N 1
ATOM 627 C CA . ASN A 1 80 ? -9.913 -1.550 -5.330 1.00 96.50 80 ASN A CA 1
ATOM 628 C C . ASN A 1 80 ? -9.601 -0.227 -6.045 1.00 96.50 80 ASN A C 1
ATOM 630 O O . ASN A 1 80 ? -8.951 -0.242 -7.081 1.00 96.50 80 ASN A O 1
ATOM 634 N N . GLN A 1 81 ? -9.953 0.918 -5.447 1.00 96.38 81 GLN A N 1
ATOM 635 C CA . GLN A 1 81 ? -9.608 2.241 -5.991 1.00 96.38 81 GLN A CA 1
ATOM 636 C C . GLN A 1 81 ? -8.101 2.410 -6.221 1.00 96.38 81 GLN A C 1
ATOM 638 O O . GLN A 1 81 ? -7.675 2.989 -7.217 1.00 96.38 81 GLN A O 1
ATOM 643 N N . VAL A 1 82 ? -7.284 1.908 -5.293 1.00 97.19 82 VAL A N 1
ATOM 644 C CA . VAL A 1 82 ? -5.823 1.975 -5.403 1.00 97.19 82 VAL A CA 1
ATOM 645 C C . VAL A 1 82 ? -5.293 1.011 -6.458 1.00 97.19 82 VAL A C 1
ATOM 647 O O . VAL A 1 82 ? -4.303 1.326 -7.115 1.00 97.19 82 VAL A O 1
ATOM 650 N N . TRP A 1 83 ? -5.921 -0.150 -6.628 1.00 97.94 83 TRP A N 1
ATOM 651 C CA . TRP A 1 83 ? -5.549 -1.104 -7.672 1.00 97.94 83 TRP A CA 1
ATOM 652 C C . TRP A 1 83 ? -5.833 -0.533 -9.060 1.00 97.94 83 TRP A C 1
ATOM 654 O O . TRP A 1 83 ? -4.923 -0.503 -9.884 1.00 97.94 83 TRP A O 1
ATOM 664 N N . ASP A 1 84 ? -7.025 0.030 -9.267 1.00 97.62 84 ASP A N 1
ATOM 665 C CA . ASP A 1 84 ? -7.400 0.684 -10.524 1.00 97.62 84 ASP A CA 1
ATOM 666 C C . ASP A 1 84 ? -6.437 1.839 -10.866 1.00 97.62 84 ASP A C 1
ATOM 668 O O . ASP A 1 84 ? -5.941 1.949 -11.990 1.00 97.62 84 ASP A O 1
ATOM 672 N N . ASP A 1 85 ? -6.102 2.685 -9.883 1.00 97.31 85 ASP A N 1
ATOM 673 C CA . ASP A 1 85 ? -5.104 3.753 -10.047 1.00 97.31 85 ASP A CA 1
ATOM 674 C C . ASP A 1 85 ? -3.701 3.201 -10.354 1.00 97.31 85 ASP A C 1
ATOM 676 O O . ASP A 1 85 ? -2.984 3.732 -11.206 1.00 97.31 85 ASP A O 1
ATOM 680 N N . SER A 1 86 ? -3.308 2.100 -9.714 1.00 97.31 86 SER A N 1
ATOM 681 C CA . SER A 1 86 ? -2.006 1.467 -9.948 1.00 97.31 86 SER A CA 1
ATOM 682 C C . SER A 1 86 ? -1.897 0.878 -11.355 1.00 97.31 86 SER A C 1
ATOM 684 O O . SER A 1 86 ? -0.873 1.081 -12.012 1.00 97.31 86 SER A O 1
ATOM 686 N N . ASP A 1 87 ? -2.958 0.243 -11.856 1.00 98.00 87 ASP A N 1
ATOM 687 C CA . ASP A 1 87 ? -3.032 -0.261 -13.229 1.00 98.00 87 ASP A CA 1
ATOM 688 C C . ASP A 1 87 ? -2.920 0.875 -14.249 1.00 98.00 87 ASP A C 1
ATOM 690 O O . ASP A 1 87 ? -2.116 0.794 -15.185 1.00 98.00 87 ASP A O 1
ATOM 694 N N . MET A 1 88 ? -3.641 1.983 -14.039 1.00 97.94 88 MET A N 1
ATOM 695 C CA . MET A 1 88 ? -3.526 3.167 -14.897 1.00 97.94 88 MET A CA 1
ATOM 696 C C . MET A 1 88 ? -2.101 3.734 -14.906 1.00 97.94 88 MET A C 1
ATOM 698 O O . MET A 1 88 ? -1.571 4.096 -15.962 1.00 97.94 88 MET A O 1
ATOM 702 N N . ARG A 1 89 ? -1.450 3.808 -13.739 1.00 97.19 89 ARG A N 1
ATOM 703 C CA . ARG A 1 89 ? -0.075 4.311 -13.623 1.00 97.19 89 ARG A CA 1
ATOM 704 C C . ARG A 1 89 ? 0.917 3.393 -14.323 1.00 97.19 89 ARG A C 1
ATOM 706 O O . ARG A 1 89 ? 1.732 3.904 -15.090 1.00 97.19 89 ARG A O 1
ATOM 713 N N . ILE A 1 90 ? 0.835 2.075 -14.122 1.00 96.75 90 ILE A N 1
ATOM 714 C CA . ILE A 1 90 ? 1.689 1.104 -14.824 1.00 96.75 90 ILE A CA 1
ATOM 715 C C . ILE A 1 90 ? 1.492 1.204 -16.336 1.00 96.75 90 ILE A C 1
ATOM 717 O O . ILE A 1 90 ? 2.486 1.258 -17.062 1.00 96.75 90 ILE A O 1
ATOM 721 N N . ALA A 1 91 ? 0.247 1.271 -16.813 1.00 97.44 91 ALA A N 1
ATOM 722 C CA . ALA A 1 91 ? -0.046 1.397 -18.239 1.00 97.44 91 ALA A CA 1
ATOM 723 C C . ALA A 1 91 ? 0.564 2.673 -18.842 1.00 97.44 91 ALA A C 1
ATOM 725 O O . ALA A 1 91 ? 1.030 2.665 -19.979 1.00 97.44 91 ALA A O 1
ATOM 726 N N . ARG A 1 92 ? 0.603 3.765 -18.067 1.00 97.69 92 ARG A N 1
ATOM 727 C CA . ARG A 1 92 ? 1.155 5.052 -18.500 1.00 97.69 92 ARG A CA 1
ATOM 728 C C . ARG A 1 92 ? 2.683 5.110 -18.483 1.00 97.69 92 ARG A C 1
ATOM 730 O O . ARG A 1 92 ? 3.259 5.700 -19.392 1.00 97.69 92 ARG A O 1
ATOM 737 N N . VAL A 1 93 ? 3.333 4.601 -17.434 1.00 97.00 93 VAL A N 1
ATOM 738 C CA . VAL A 1 93 ? 4.782 4.811 -17.213 1.00 97.00 93 VAL A CA 1
ATOM 739 C C . VAL A 1 93 ? 5.638 3.580 -17.501 1.00 97.00 93 VAL A C 1
ATOM 741 O O . VAL A 1 93 ? 6.858 3.691 -17.564 1.00 97.00 93 VAL A O 1
ATOM 744 N N . GLY A 1 94 ? 5.017 2.416 -17.681 1.00 98.00 94 GLY A N 1
ATOM 745 C CA . GLY A 1 94 ? 5.703 1.141 -17.835 1.00 98.00 94 GLY A CA 1
ATOM 746 C C . GLY A 1 94 ? 6.039 0.482 -16.495 1.00 98.00 94 GLY A C 1
ATOM 747 O O . GLY A 1 94 ? 6.383 1.131 -15.503 1.00 98.00 94 GLY A O 1
ATOM 748 N N . LYS A 1 95 ? 5.956 -0.852 -16.479 1.00 98.06 95 LYS A N 1
ATOM 749 C CA . LYS A 1 95 ? 6.124 -1.679 -15.276 1.00 98.06 95 LYS A CA 1
ATOM 750 C C . LYS A 1 95 ? 7.475 -1.473 -14.586 1.00 98.06 95 LYS A C 1
ATOM 752 O O . LYS A 1 95 ? 7.510 -1.295 -13.375 1.00 98.06 95 LYS A O 1
ATOM 757 N N . GLU A 1 96 ? 8.579 -1.486 -15.330 1.00 98.31 96 GLU A N 1
ATOM 758 C CA . GLU A 1 96 ? 9.925 -1.374 -14.750 1.00 98.31 96 GLU A CA 1
ATOM 759 C C . GLU A 1 96 ? 10.131 -0.031 -14.036 1.00 98.31 96 GLU A C 1
ATOM 761 O O . GLU A 1 96 ? 10.524 -0.001 -12.868 1.00 98.31 96 GLU A O 1
ATOM 766 N N . THR A 1 97 ? 9.787 1.075 -14.701 1.00 98.31 97 THR A N 1
ATOM 767 C CA . THR A 1 97 ? 9.867 2.425 -14.132 1.00 98.31 97 THR A CA 1
ATOM 768 C C . THR A 1 97 ? 8.966 2.566 -12.913 1.00 98.31 97 THR A C 1
ATOM 770 O O . THR A 1 97 ? 9.414 3.060 -11.878 1.00 98.31 97 THR A O 1
ATOM 773 N N . PHE A 1 98 ? 7.722 2.086 -13.000 1.00 98.38 98 PHE A N 1
ATOM 774 C CA . PHE A 1 98 ? 6.791 2.101 -11.877 1.00 98.38 98 PHE A CA 1
ATOM 775 C C . PHE A 1 98 ? 7.343 1.334 -10.670 1.00 98.38 98 PHE A C 1
ATOM 777 O O . PHE A 1 98 ? 7.362 1.857 -9.556 1.00 98.38 98 PHE A O 1
ATOM 784 N N . CYS A 1 99 ? 7.827 0.110 -10.878 1.00 98.56 99 CYS A N 1
ATOM 785 C CA . CYS A 1 99 ? 8.342 -0.722 -9.798 1.00 98.56 99 CYS A CA 1
ATOM 786 C C . CYS A 1 99 ? 9.611 -0.122 -9.180 1.00 98.56 99 CYS A C 1
ATOM 788 O O . CYS A 1 99 ? 9.698 0.002 -7.959 1.00 98.56 99 CYS A O 1
ATOM 790 N N . SER A 1 100 ? 10.565 0.324 -10.000 1.00 98.44 100 SER A N 1
ATOM 791 C CA . SER A 1 100 ? 11.791 0.971 -9.519 1.00 98.44 100 SER A CA 1
ATOM 792 C C . SER A 1 100 ? 11.482 2.205 -8.662 1.00 98.44 100 SER A C 1
ATOM 794 O O . SER A 1 100 ? 11.971 2.317 -7.535 1.00 98.44 100 SER A O 1
ATOM 796 N N . ALA A 1 101 ? 10.575 3.071 -9.129 1.00 98.19 101 ALA A N 1
ATOM 797 C CA . ALA A 1 101 ? 10.176 4.280 -8.411 1.00 98.19 101 ALA A CA 1
ATOM 798 C C . ALA A 1 101 ? 9.503 3.995 -7.056 1.00 98.19 101 ALA A C 1
ATOM 800 O O . ALA A 1 101 ? 9.636 4.787 -6.123 1.00 98.19 101 ALA A O 1
ATOM 801 N N . ASN A 1 102 ? 8.805 2.864 -6.918 1.00 98.44 102 ASN A N 1
ATOM 802 C CA . ASN A 1 102 ? 8.055 2.535 -5.704 1.00 98.44 102 ASN A CA 1
ATOM 803 C C . ASN A 1 102 ? 8.814 1.643 -4.711 1.00 98.44 102 ASN A C 1
ATOM 805 O O . ASN A 1 102 ? 8.375 1.510 -3.566 1.00 98.44 102 ASN A O 1
ATOM 809 N N . ARG A 1 103 ? 9.965 1.062 -5.086 1.00 98.31 103 ARG A N 1
ATOM 810 C CA . ARG A 1 103 ? 10.693 0.118 -4.216 1.00 98.31 103 ARG A CA 1
ATOM 811 C C . ARG A 1 103 ? 11.067 0.730 -2.870 1.00 98.31 103 ARG A C 1
ATOM 813 O O . ARG A 1 103 ? 10.823 0.125 -1.827 1.00 98.31 103 ARG A O 1
ATOM 820 N N . GLN A 1 104 ? 11.637 1.933 -2.870 1.00 98.25 104 GLN A N 1
ATOM 821 C CA . GLN A 1 104 ? 12.057 2.565 -1.620 1.00 98.25 104 GLN A CA 1
ATOM 822 C C . GLN A 1 104 ? 10.855 2.930 -0.738 1.00 98.25 104 GLN A C 1
ATOM 824 O O . GLN A 1 104 ? 10.907 2.732 0.475 1.00 98.25 104 GLN A O 1
ATOM 829 N N . GLY A 1 105 ? 9.761 3.411 -1.339 1.00 98.00 105 GLY A N 1
ATOM 830 C CA . GLY A 1 105 ? 8.516 3.714 -0.628 1.00 98.00 105 GLY A CA 1
ATOM 831 C C . GLY A 1 105 ? 7.928 2.479 0.054 1.00 98.00 105 GLY A C 1
ATOM 832 O O . GLY A 1 105 ? 7.618 2.525 1.242 1.00 98.00 105 GLY A O 1
ATOM 833 N N . TYR A 1 106 ? 7.883 1.354 -0.660 1.00 98.62 106 TYR A N 1
ATOM 834 C CA . TYR A 1 106 ? 7.442 0.062 -0.133 1.00 98.62 106 TYR A CA 1
ATOM 835 C C . TYR A 1 106 ? 8.272 -0.398 1.079 1.00 98.62 106 TYR A C 1
ATOM 837 O O . TYR A 1 106 ? 7.721 -0.782 2.113 1.00 98.62 106 TYR A O 1
ATOM 845 N N . LEU A 1 107 ? 9.604 -0.298 1.000 1.00 98.44 107 LEU A N 1
ATOM 846 C CA . LEU A 1 107 ? 10.496 -0.658 2.110 1.00 98.44 107 LEU A CA 1
ATOM 847 C C . LEU A 1 107 ? 10.333 0.278 3.317 1.00 98.44 107 LEU A C 1
ATOM 849 O O . LEU A 1 107 ? 10.360 -0.167 4.467 1.00 98.44 107 LEU A O 1
ATOM 853 N N . ASN A 1 108 ? 10.173 1.579 3.064 1.00 98.38 108 ASN A N 1
ATOM 854 C CA . ASN A 1 108 ? 9.955 2.579 4.108 1.00 98.38 108 ASN A CA 1
ATOM 855 C C . ASN A 1 108 ? 8.628 2.333 4.833 1.00 98.38 108 ASN A C 1
ATOM 857 O O . ASN A 1 108 ? 8.600 2.348 6.063 1.00 98.38 108 ASN A O 1
ATOM 861 N N . ALA A 1 109 ? 7.556 2.053 4.086 1.00 97.75 109 ALA A N 1
ATOM 862 C CA . ALA A 1 109 ? 6.253 1.718 4.647 1.00 97.75 109 ALA A CA 1
ATOM 863 C C . ALA A 1 109 ? 6.345 0.484 5.554 1.00 97.75 109 ALA A C 1
ATOM 865 O O . ALA A 1 109 ? 5.845 0.517 6.675 1.00 97.75 109 ALA A O 1
ATOM 866 N N . GLY A 1 110 ? 7.064 -0.562 5.130 1.00 98.00 110 GLY A N 1
ATOM 867 C CA . GLY A 1 110 ? 7.288 -1.757 5.948 1.00 98.00 110 GLY A CA 1
ATOM 868 C C . GLY A 1 110 ? 7.940 -1.442 7.293 1.00 98.00 110 GLY A C 1
ATOM 869 O O . GLY A 1 110 ? 7.433 -1.863 8.332 1.00 98.00 110 GLY A O 1
ATOM 870 N N . ARG A 1 111 ? 9.014 -0.640 7.291 1.00 98.31 111 ARG A N 1
ATOM 871 C CA . ARG A 1 111 ? 9.685 -0.217 8.533 1.00 98.31 111 ARG A CA 1
ATOM 872 C C . ARG A 1 111 ? 8.791 0.648 9.419 1.00 98.31 111 ARG A C 1
ATOM 874 O O . ARG A 1 111 ? 8.787 0.457 10.631 1.00 98.31 111 ARG A O 1
ATOM 881 N N . ALA A 1 112 ? 8.017 1.554 8.824 1.00 97.12 112 ALA A N 1
ATOM 882 C CA . ALA A 1 112 ? 7.083 2.394 9.566 1.00 97.12 112 ALA A CA 1
ATOM 883 C C . ALA A 1 112 ? 5.997 1.554 10.26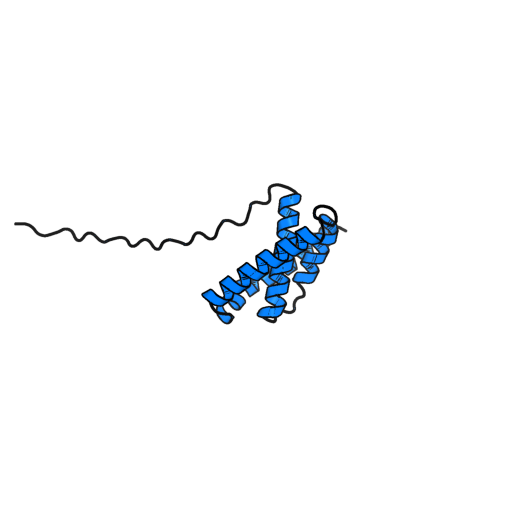0 1.00 97.12 112 ALA A C 1
ATOM 885 O O . ALA A 1 112 ? 5.674 1.803 11.419 1.00 97.12 112 ALA A O 1
ATOM 886 N N . MET A 1 113 ? 5.468 0.525 9.588 1.00 97.50 113 MET A N 1
ATOM 887 C CA . MET A 1 113 ? 4.488 -0.382 10.194 1.00 97.50 113 MET A CA 1
ATOM 888 C C . MET A 1 113 ? 5.103 -1.205 11.330 1.00 97.50 113 MET A C 1
ATOM 890 O O . MET A 1 113 ? 4.474 -1.354 12.376 1.00 97.50 113 MET A O 1
ATOM 894 N N . ASP A 1 114 ? 6.338 -1.693 11.164 1.00 96.62 114 ASP A N 1
ATOM 895 C CA . ASP A 1 114 ? 7.057 -2.401 12.231 1.00 96.62 114 ASP A CA 1
ATOM 896 C C . ASP A 1 114 ? 7.212 -1.521 13.480 1.00 96.62 114 ASP A C 1
ATOM 898 O O . ASP A 1 114 ? 6.996 -1.977 14.603 1.00 96.62 114 ASP A O 1
ATOM 902 N N . GLU A 1 115 ? 7.547 -0.244 13.300 1.00 96.06 115 GLU A N 1
ATOM 903 C CA . GLU A 1 115 ? 7.672 0.705 14.404 1.00 96.06 115 GLU A CA 1
ATOM 904 C C . GLU A 1 115 ? 6.329 1.010 15.078 1.00 96.06 115 GLU A C 1
ATOM 906 O O . GLU A 1 115 ? 6.233 0.959 16.306 1.00 96.06 115 GLU A O 1
ATOM 911 N N . MET A 1 116 ? 5.267 1.222 14.297 1.00 94.06 116 MET A N 1
ATOM 912 C CA . MET A 1 116 ? 3.919 1.431 14.836 1.00 94.06 116 MET A CA 1
ATOM 913 C C . MET A 1 116 ? 3.423 0.245 15.669 1.00 94.06 116 MET A C 1
ATOM 915 O O . MET A 1 116 ? 2.715 0.459 16.654 1.00 94.06 116 MET A O 1
ATOM 919 N N . MET A 1 117 ? 3.777 -0.987 15.291 1.00 93.69 117 MET A N 1
ATOM 920 C CA . MET A 1 117 ? 3.421 -2.182 16.058 1.00 93.69 117 MET A CA 1
ATOM 921 C C . MET A 1 117 ? 4.190 -2.277 17.379 1.00 93.69 117 MET A C 1
ATOM 923 O O . MET A 1 117 ? 3.597 -2.667 18.382 1.00 93.69 117 MET A O 1
ATOM 927 N N . ARG A 1 118 ? 5.473 -1.886 17.414 1.00 91.94 118 ARG A N 1
ATOM 928 C CA . ARG A 1 118 ? 6.260 -1.859 18.664 1.00 91.94 118 ARG A CA 1
ATOM 929 C C . ARG A 1 118 ? 5.715 -0.852 19.673 1.00 91.94 118 ARG A C 1
ATOM 931 O O . ARG A 1 118 ? 5.723 -1.129 20.858 1.00 91.94 118 ARG A O 1
ATOM 938 N N . GLN A 1 119 ? 5.211 0.288 19.205 1.00 81.19 119 GLN A N 1
ATOM 939 C CA . GLN A 1 119 ? 4.618 1.327 20.060 1.00 81.19 119 GLN A CA 1
ATOM 940 C C . GLN A 1 119 ? 3.224 0.965 20.606 1.00 81.19 119 GLN A C 1
ATOM 942 O O . GLN A 1 119 ? 2.626 1.752 21.333 1.00 81.19 119 GLN A O 1
ATOM 947 N N . SER A 1 120 ? 2.648 -0.166 20.190 1.00 66.25 120 SER A N 1
ATOM 948 C CA . SER A 1 120 ? 1.339 -0.650 20.653 1.00 66.25 120 SER A CA 1
ATOM 949 C C . SER A 1 120 ? 1.443 -1.800 21.664 1.00 66.25 120 SER A C 1
ATOM 951 O O . SER A 1 120 ? 0.411 -2.369 22.019 1.00 66.25 120 SER A O 1
ATOM 953 N N . GLN A 1 121 ? 2.665 -2.143 22.087 1.00 55.00 121 GLN A N 1
ATOM 954 C CA . GLN A 1 121 ? 2.985 -3.088 23.163 1.00 55.00 121 GLN A CA 1
ATOM 955 C C . GLN A 1 121 ? 3.337 -2.318 24.435 1.00 55.00 121 GLN A C 1
ATOM 957 O O . GLN A 1 121 ? 2.978 -2.823 25.519 1.00 55.00 121 GLN A O 1
#